Protein AF-A0A831LZD5-F1 (afdb_monomer_lite)

Structure (mmCIF, N/CA/C/O backbone):
data_AF-A0A831LZD5-F1
#
_entry.id   AF-A0A831LZD5-F1
#
loop_
_atom_site.group_PDB
_atom_site.id
_atom_site.type_symbol
_atom_site.label_atom_id
_atom_site.label_alt_id
_atom_site.label_comp_id
_atom_site.label_asym_id
_atom_site.label_entity_id
_atom_site.label_seq_id
_atom_site.pdbx_PDB_ins_code
_atom_site.Cartn_x
_atom_site.Cartn_y
_atom_site.Cartn_z
_atom_site.occupancy
_atom_site.B_iso_or_equiv
_atom_site.auth_seq_id
_atom_site.auth_comp_id
_atom_site.auth_asym_id
_atom_site.auth_atom_id
_atom_site.pdbx_PDB_model_num
ATOM 1 N N . THR A 1 1 ? -8.576 4.338 9.909 1.00 93.06 1 THR A N 1
ATOM 2 C CA . THR A 1 1 ? -8.484 3.084 9.117 1.00 93.06 1 THR A CA 1
ATOM 3 C C . THR A 1 1 ? -7.088 2.898 8.586 1.00 93.06 1 THR A C 1
ATOM 5 O O . THR A 1 1 ? -6.539 3.866 8.087 1.00 93.06 1 THR A O 1
ATOM 8 N N . VAL A 1 2 ? -6.533 1.692 8.658 1.00 95.38 2 VAL A N 1
ATOM 9 C CA . VAL A 1 2 ? -5.233 1.351 8.069 1.00 95.38 2 VAL A CA 1
ATOM 10 C C . VAL A 1 2 ? -5.445 0.463 6.845 1.00 95.38 2 VAL A C 1
ATOM 12 O O . VAL A 1 2 ? -6.158 -0.538 6.918 1.00 95.38 2 VAL A O 1
ATOM 15 N N . GLU A 1 3 ? -4.836 0.822 5.719 1.00 97.31 3 GLU A N 1
ATOM 16 C CA . GLU A 1 3 ? -4.710 -0.056 4.552 1.00 97.31 3 GLU A CA 1
ATOM 17 C C . GLU A 1 3 ? -3.292 -0.594 4.452 1.00 97.31 3 GLU A C 1
ATOM 19 O O . GLU A 1 3 ? -2.329 0.144 4.648 1.00 97.31 3 GLU A O 1
ATOM 24 N N . VAL A 1 4 ? -3.180 -1.880 4.127 1.00 97.56 4 VAL A N 1
ATOM 25 C CA . VAL A 1 4 ? -1.900 -2.548 3.919 1.00 97.56 4 VAL A CA 1
ATOM 26 C C . VAL A 1 4 ? -1.731 -2.799 2.433 1.00 97.56 4 VAL A C 1
ATOM 28 O O . VAL A 1 4 ? -2.524 -3.516 1.815 1.00 97.56 4 VAL A O 1
ATOM 31 N N . LEU A 1 5 ? -0.715 -2.167 1.859 1.00 97.81 5 LEU A N 1
ATOM 32 C CA . LEU A 1 5 ? -0.458 -2.152 0.429 1.00 97.81 5 LEU A CA 1
ATOM 33 C C . LEU A 1 5 ? 0.910 -2.752 0.123 1.00 97.81 5 LEU A C 1
ATOM 35 O O . LEU A 1 5 ? 1.889 -2.493 0.818 1.00 97.81 5 LEU A O 1
ATOM 39 N N . LEU A 1 6 ? 0.995 -3.502 -0.967 1.00 97.88 6 LEU A N 1
ATOM 40 C CA . LEU A 1 6 ? 2.257 -3.783 -1.632 1.00 97.88 6 LEU A CA 1
ATOM 41 C C . LEU A 1 6 ? 2.452 -2.787 -2.757 1.00 97.88 6 LEU A C 1
ATOM 43 O O . LEU A 1 6 ? 1.520 -2.512 -3.512 1.00 97.88 6 LEU A O 1
ATOM 47 N N . THR A 1 7 ? 3.674 -2.288 -2.900 1.00 97.81 7 THR A N 1
ATOM 48 C CA . THR A 1 7 ? 4.050 -1.476 -4.051 1.00 97.81 7 THR A CA 1
ATOM 49 C C . THR A 1 7 ? 5.345 -1.961 -4.676 1.00 97.81 7 THR A C 1
ATOM 51 O O . THR A 1 7 ? 6.261 -2.430 -3.992 1.00 97.81 7 THR A O 1
ATOM 54 N N . ASN A 1 8 ? 5.439 -1.780 -5.987 1.00 97.69 8 ASN A N 1
ATOM 55 C CA . ASN A 1 8 ? 6.707 -1.720 -6.690 1.00 97.69 8 ASN A CA 1
ATOM 56 C C . ASN A 1 8 ? 7.030 -0.245 -6.916 1.00 97.69 8 ASN A C 1
ATOM 58 O O . ASN A 1 8 ? 6.282 0.449 -7.602 1.00 97.69 8 ASN A O 1
ATOM 62 N N . GLN A 1 9 ? 8.120 0.222 -6.319 1.00 96.25 9 GLN A N 1
ATOM 63 C CA . GLN A 1 9 ? 8.539 1.611 -6.382 1.00 96.25 9 GLN A CA 1
ATOM 64 C C . GLN A 1 9 ? 9.993 1.734 -6.822 1.00 96.25 9 GLN A C 1
ATOM 66 O O . GLN A 1 9 ? 10.869 1.026 -6.322 1.00 96.25 9 GLN A O 1
ATOM 71 N N . THR A 1 10 ? 10.260 2.664 -7.728 1.00 95.81 10 THR A N 1
ATOM 72 C CA . THR A 1 10 ? 11.620 3.038 -8.123 1.00 95.81 10 THR A CA 1
ATOM 73 C C . THR A 1 10 ? 11.985 4.355 -7.454 1.00 95.81 10 THR A C 1
ATOM 75 O O . THR A 1 10 ? 11.137 5.232 -7.312 1.00 95.81 10 THR A O 1
ATOM 78 N N . PHE A 1 11 ? 13.238 4.488 -7.023 1.00 93.19 11 PHE A N 1
ATOM 79 C CA . PHE A 1 11 ? 13.775 5.737 -6.496 1.00 93.19 11 PHE A CA 1
ATOM 80 C C . PHE A 1 11 ? 14.896 6.231 -7.405 1.00 93.19 11 PHE A C 1
ATOM 82 O O . PHE A 1 11 ? 15.857 5.504 -7.659 1.00 93.19 11 PHE A O 1
ATOM 89 N N . ASP A 1 12 ? 14.754 7.459 -7.887 1.00 95.31 12 ASP A N 1
ATOM 90 C CA . ASP A 1 12 ? 15.771 8.182 -8.632 1.00 95.31 12 ASP A CA 1
ATOM 91 C C . ASP A 1 12 ? 16.549 9.091 -7.673 1.00 95.31 12 ASP A C 1
ATOM 93 O O . ASP A 1 12 ? 16.021 10.060 -7.123 1.00 95.31 12 ASP A O 1
ATOM 97 N N . THR A 1 13 ? 17.830 8.780 -7.480 1.00 95.00 13 THR A N 1
ATOM 98 C CA . THR A 1 13 ? 18.725 9.531 -6.595 1.00 95.00 13 THR A CA 1
ATOM 99 C C . THR A 1 13 ? 19.154 10.877 -7.176 1.00 95.00 13 THR A C 1
ATOM 101 O O . THR A 1 13 ? 19.518 11.762 -6.406 1.00 95.00 13 THR A O 1
ATOM 104 N N . ALA A 1 14 ? 19.118 11.056 -8.501 1.00 97.00 14 ALA A N 1
ATOM 105 C CA . ALA A 1 14 ? 19.513 12.308 -9.144 1.00 97.00 14 ALA A CA 1
ATOM 106 C C . ALA A 1 14 ? 18.438 13.385 -8.970 1.00 97.00 14 ALA A C 1
ATOM 108 O O . ALA A 1 14 ? 18.755 14.556 -8.768 1.00 97.00 14 ALA A O 1
ATOM 109 N N . THR A 1 15 ? 17.169 12.979 -9.014 1.00 95.75 15 THR A N 1
ATOM 110 C CA . THR A 1 15 ? 16.011 13.870 -8.850 1.00 95.75 15 THR A CA 1
ATOM 111 C C . THR A 1 15 ? 15.376 13.784 -7.461 1.00 95.75 15 THR A C 1
ATOM 113 O O . THR A 1 15 ? 14.421 14.507 -7.184 1.00 95.75 15 THR A O 1
ATOM 116 N N . ASN A 1 16 ? 15.887 12.910 -6.583 1.00 93.38 16 ASN A N 1
ATOM 117 C CA . ASN A 1 16 ? 15.312 12.595 -5.270 1.00 93.38 16 ASN A CA 1
ATOM 118 C C . ASN A 1 16 ? 13.809 12.265 -5.353 1.00 93.38 16 ASN A C 1
ATOM 120 O O . ASN A 1 16 ? 13.025 12.623 -4.473 1.00 93.38 16 ASN A O 1
ATOM 124 N N . THR A 1 17 ? 13.403 11.617 -6.447 1.00 92.62 17 THR A N 1
ATOM 125 C CA . THR A 1 17 ? 12.001 11.343 -6.765 1.00 92.62 17 THR A CA 1
ATOM 126 C C . THR A 1 17 ? 11.728 9.853 -6.686 1.00 92.62 17 THR A C 1
ATOM 128 O O . THR A 1 17 ? 12.550 9.007 -7.028 1.00 92.62 17 THR A O 1
ATOM 131 N N . SER A 1 18 ? 10.545 9.530 -6.190 1.00 91.31 18 SER A N 1
ATOM 132 C CA . SER A 1 18 ? 10.032 8.177 -6.091 1.00 91.31 18 SER A CA 1
ATOM 133 C C . SER A 1 18 ? 8.879 7.996 -7.063 1.00 91.31 18 SER A C 1
ATOM 135 O O . SER A 1 18 ? 8.034 8.880 -7.128 1.00 91.31 18 SER A O 1
ATOM 137 N N . THR A 1 19 ? 8.813 6.851 -7.742 1.00 95.94 19 THR A N 1
ATOM 138 C CA . THR A 1 19 ? 7.712 6.529 -8.660 1.00 95.94 19 THR A CA 1
ATOM 139 C C . THR A 1 19 ? 7.077 5.192 -8.325 1.00 95.94 19 THR A C 1
ATOM 141 O O . THR A 1 19 ? 7.781 4.183 -8.230 1.00 95.94 19 THR A O 1
ATOM 144 N N . VAL A 1 20 ? 5.754 5.166 -8.155 1.00 97.44 20 VAL A N 1
ATOM 145 C CA . VAL A 1 20 ? 4.995 3.928 -7.920 1.00 97.44 20 VAL A CA 1
ATOM 146 C C . VAL A 1 20 ? 4.626 3.279 -9.254 1.00 97.44 20 VAL A C 1
ATOM 148 O O . VAL A 1 20 ? 3.762 3.760 -9.979 1.00 97.44 20 VAL A O 1
ATOM 151 N N . ASN A 1 21 ? 5.250 2.143 -9.558 1.00 97.62 21 ASN A N 1
ATOM 152 C CA . ASN A 1 21 ? 5.035 1.394 -10.800 1.00 97.62 21 ASN A CA 1
ATOM 153 C C . ASN A 1 21 ? 3.844 0.430 -10.710 1.00 97.62 21 ASN A C 1
ATOM 155 O O . ASN A 1 21 ? 3.168 0.165 -11.701 1.00 97.62 21 ASN A O 1
ATOM 159 N N . ALA A 1 22 ? 3.611 -0.138 -9.525 1.00 97.38 22 ALA A N 1
ATOM 160 C CA . ALA A 1 22 ? 2.499 -1.044 -9.257 1.00 97.38 22 ALA A CA 1
ATOM 161 C C . ALA A 1 22 ? 2.061 -0.923 -7.798 1.00 97.38 22 ALA A C 1
ATOM 163 O O . ALA A 1 22 ? 2.881 -0.637 -6.922 1.00 97.38 22 ALA A O 1
ATOM 164 N N . MET A 1 23 ? 0.777 -1.172 -7.542 1.00 97.88 23 MET A N 1
ATOM 165 C CA . MET A 1 23 ? 0.190 -1.122 -6.207 1.00 97.88 23 MET A CA 1
ATOM 166 C C . MET A 1 23 ? -0.939 -2.146 -6.072 1.00 97.88 23 MET A C 1
ATOM 168 O O . MET A 1 23 ? -1.795 -2.247 -6.951 1.00 97.88 23 MET A O 1
ATOM 172 N N . GLU A 1 24 ? -0.956 -2.867 -4.954 1.00 97.31 24 GLU A N 1
ATOM 173 C CA . GLU A 1 24 ? -1.962 -3.874 -4.608 1.00 97.31 24 GLU A CA 1
ATOM 174 C C . GLU A 1 24 ? -2.364 -3.742 -3.134 1.00 97.31 24 GLU A C 1
ATOM 176 O O . GLU A 1 24 ? -1.501 -3.660 -2.261 1.00 97.31 24 GLU A O 1
ATOM 181 N N . ARG A 1 25 ? -3.670 -3.753 -2.835 1.00 97.44 25 ARG A N 1
ATOM 182 C CA . ARG A 1 25 ? -4.168 -3.828 -1.453 1.00 97.44 25 ARG A CA 1
ATOM 183 C C . ARG A 1 25 ? -4.211 -5.278 -1.003 1.00 97.44 25 ARG A C 1
ATOM 185 O O . ARG A 1 25 ? -4.987 -6.052 -1.548 1.00 97.44 25 ARG A O 1
ATOM 192 N N . ILE A 1 26 ? -3.439 -5.609 0.028 1.00 97.06 26 ILE A N 1
ATOM 193 C CA . ILE A 1 26 ? -3.410 -6.959 0.612 1.00 97.06 26 ILE A CA 1
ATOM 194 C C . ILE A 1 26 ? -4.177 -7.055 1.931 1.00 97.06 26 ILE A C 1
ATOM 196 O O . ILE A 1 26 ? -4.439 -8.148 2.424 1.00 97.06 26 ILE A O 1
ATOM 200 N N . GLY A 1 27 ? -4.560 -5.918 2.512 1.00 95.62 27 GLY A N 1
ATOM 201 C CA . GLY A 1 27 ? -5.342 -5.909 3.735 1.00 95.62 27 GLY A CA 1
ATOM 202 C C . GLY A 1 27 ? -5.875 -4.540 4.110 1.00 95.62 27 GLY A C 1
ATOM 203 O O . GLY A 1 27 ? -5.481 -3.506 3.564 1.00 95.62 27 GLY A O 1
ATOM 204 N N . ARG A 1 28 ? -6.807 -4.548 5.059 1.00 95.44 28 ARG A N 1
ATOM 205 C CA . ARG A 1 28 ? -7.396 -3.351 5.646 1.00 95.44 28 ARG A CA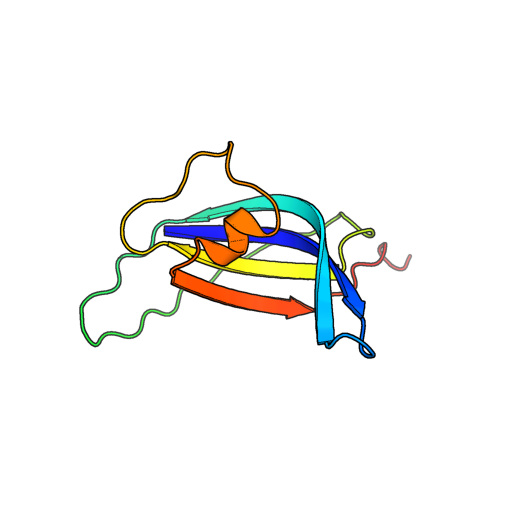 1
ATOM 206 C C . ARG A 1 28 ? -7.945 -3.686 7.022 1.00 95.44 28 ARG A C 1
ATOM 208 O O . ARG A 1 28 ? -8.610 -4.705 7.179 1.00 95.44 28 ARG A O 1
ATOM 215 N N . PHE A 1 29 ? -7.703 -2.813 7.987 1.00 93.62 29 PHE A N 1
ATOM 216 C CA . PHE A 1 29 ? -8.278 -2.923 9.321 1.00 93.62 29 PHE A CA 1
ATOM 217 C C . PHE A 1 29 ? -8.599 -1.539 9.884 1.00 93.62 29 PHE A C 1
ATOM 219 O O . PHE A 1 29 ? -8.037 -0.519 9.476 1.00 93.62 29 PHE A O 1
ATOM 226 N N . SER A 1 30 ? -9.560 -1.489 10.796 1.00 90.50 30 SER A N 1
ATOM 227 C CA . SER A 1 30 ? -9.909 -0.264 11.510 1.00 90.50 30 SER A CA 1
ATOM 228 C C . SER A 1 30 ? -9.129 -0.205 12.812 1.00 90.50 30 SER A C 1
ATOM 230 O O . SER A 1 30 ? -8.897 -1.227 13.444 1.00 90.50 30 SER A O 1
ATOM 232 N N . LEU A 1 31 ? -8.732 1.002 13.195 1.00 86.06 31 LEU A N 1
ATOM 233 C CA . LEU A 1 31 ? -8.032 1.263 14.441 1.00 86.06 31 LEU A CA 1
ATOM 234 C C . LEU A 1 31 ? -8.694 2.479 15.077 1.00 86.06 31 LEU A C 1
ATOM 236 O O . LEU A 1 31 ? -8.814 3.517 14.420 1.00 86.06 31 LEU A O 1
ATOM 240 N N . GLU A 1 32 ? -9.125 2.339 16.323 1.00 84.69 32 GLU A N 1
ATOM 241 C CA . GLU A 1 32 ? -9.589 3.455 17.139 1.00 84.69 32 GLU A CA 1
ATOM 242 C C . GLU A 1 32 ? -8.438 3.881 18.048 1.00 84.69 32 GLU A C 1
ATOM 244 O O . GLU A 1 32 ? -8.051 3.158 18.963 1.00 84.69 32 GLU A O 1
ATOM 249 N N . ILE A 1 33 ? -7.855 5.049 17.769 1.00 82.31 33 ILE A N 1
ATOM 250 C CA . ILE A 1 33 ? -6.796 5.629 18.597 1.00 82.31 33 ILE A CA 1
ATOM 251 C C . ILE A 1 33 ? -7.407 6.789 19.372 1.00 82.31 33 ILE A C 1
ATOM 253 O O . ILE A 1 33 ? -7.766 7.815 18.793 1.00 82.31 33 ILE A O 1
ATOM 257 N N . SER A 1 34 ? -7.515 6.639 20.689 1.00 85.69 34 SER A N 1
ATOM 258 C CA . SER A 1 34 ? -7.933 7.741 21.556 1.00 85.69 34 SER A CA 1
ATOM 259 C C . SER A 1 34 ? -6.859 8.831 21.604 1.00 85.69 34 SER A C 1
ATOM 261 O O . SER A 1 34 ? -5.664 8.565 21.440 1.00 85.69 34 SER A O 1
ATOM 263 N N . HIS A 1 35 ? -7.265 10.076 21.853 1.00 84.88 35 HIS A N 1
ATOM 264 C CA . HIS A 1 35 ? -6.325 11.192 21.955 1.00 84.88 35 HIS A CA 1
ATOM 265 C C . HIS A 1 35 ? -5.228 10.916 23.001 1.00 84.88 35 HIS A C 1
ATOM 267 O O . HIS A 1 35 ? -5.523 10.455 24.102 1.00 84.88 35 HIS A O 1
ATOM 273 N N . ASN A 1 36 ? -3.970 11.211 22.651 1.00 88.38 36 ASN A N 1
ATOM 274 C CA . ASN A 1 36 ? -2.775 10.967 23.472 1.00 88.38 36 ASN A CA 1
ATOM 275 C C . ASN A 1 36 ? -2.583 9.515 23.940 1.00 88.38 36 ASN A C 1
ATOM 277 O O . ASN A 1 36 ? -1.958 9.276 24.972 1.00 88.38 36 ASN A O 1
ATOM 281 N N . THR A 1 37 ? -3.085 8.545 23.177 1.00 89.31 37 THR A N 1
ATOM 282 C CA . THR A 1 37 ? -2.817 7.126 23.430 1.00 89.31 37 THR A CA 1
ATOM 283 C C . THR A 1 37 ? -1.949 6.524 22.336 1.00 89.31 37 THR A C 1
ATOM 285 O O . THR A 1 37 ? -1.985 6.951 21.180 1.00 89.31 37 THR A O 1
ATOM 288 N N . THR A 1 38 ? -1.169 5.520 22.721 1.00 89.12 38 THR A N 1
ATOM 289 C CA . THR A 1 38 ? -0.450 4.646 21.797 1.00 89.12 38 THR A CA 1
ATOM 290 C C . THR A 1 38 ? -1.220 3.339 21.701 1.00 89.12 38 THR A C 1
ATOM 292 O O . THR A 1 38 ? -1.606 2.780 22.726 1.00 89.12 38 THR A O 1
ATOM 295 N N . VAL A 1 39 ? -1.427 2.856 20.478 1.00 87.56 39 VAL A N 1
ATOM 296 C CA . VAL A 1 39 ? -2.017 1.541 20.216 1.00 87.56 39 VAL A CA 1
ATOM 297 C C . VAL A 1 39 ? -0.994 0.703 19.463 1.00 87.56 39 VAL A C 1
ATOM 299 O O . VAL A 1 39 ? -0.419 1.164 18.477 1.00 87.56 39 VAL A O 1
ATOM 302 N N . GLU A 1 40 ? -0.772 -0.518 19.938 1.00 90.69 40 GLU A N 1
ATOM 303 C CA . GLU A 1 40 ? 0.033 -1.531 19.262 1.00 90.69 40 GLU A CA 1
ATOM 304 C C . GLU A 1 40 ? -0.908 -2.596 18.701 1.00 90.69 40 GLU A C 1
ATOM 306 O O . GLU A 1 40 ? -1.639 -3.231 19.457 1.00 90.69 40 GLU A O 1
ATOM 311 N N . GLU A 1 41 ? -0.892 -2.783 17.382 1.00 89.56 41 GLU A N 1
ATOM 312 C CA . GLU A 1 41 ? -1.748 -3.754 16.698 1.00 89.56 41 GLU A CA 1
ATOM 313 C C . GLU A 1 41 ? -0.874 -4.817 16.017 1.00 89.56 41 GLU A C 1
ATOM 315 O O . GLU A 1 41 ? -0.153 -4.500 15.061 1.00 89.56 41 GLU A O 1
ATOM 320 N N . PRO A 1 42 ? -0.902 -6.080 16.480 1.00 91.81 42 PRO A N 1
ATOM 321 C CA . PRO A 1 42 ? -0.227 -7.170 15.794 1.00 91.81 42 PRO A CA 1
ATOM 322 C C . PRO A 1 42 ? -0.865 -7.409 14.424 1.00 91.81 42 PRO A C 1
ATOM 324 O O . PRO A 1 42 ? -2.047 -7.725 14.324 1.00 91.81 42 PRO A O 1
ATOM 327 N N . TYR A 1 43 ? -0.072 -7.328 13.357 1.00 91.75 43 TYR A N 1
ATOM 328 C CA . TYR A 1 43 ? -0.554 -7.576 12.001 1.00 91.75 43 TYR A CA 1
ATOM 329 C C . TYR A 1 43 ? 0.278 -8.654 11.307 1.00 91.75 43 TYR A C 1
ATOM 331 O O . TYR A 1 43 ? 1.488 -8.511 11.130 1.00 91.75 43 TYR A O 1
ATOM 339 N N . SER A 1 44 ? -0.384 -9.739 10.905 1.00 94.06 44 SER A N 1
ATOM 340 C CA . SER A 1 44 ? 0.232 -10.838 10.156 1.00 94.06 44 SER A CA 1
ATOM 341 C C . SER A 1 44 ? -0.102 -10.725 8.674 1.00 94.06 44 SER A C 1
ATOM 343 O O . SER A 1 44 ? -1.244 -10.457 8.308 1.00 94.06 44 SER A O 1
ATOM 345 N N . PHE A 1 45 ? 0.884 -10.975 7.817 1.00 91.50 45 PHE A N 1
ATOM 346 C CA . PHE A 1 45 ? 0.716 -10.977 6.367 1.00 91.50 45 PHE A CA 1
ATOM 347 C C . PHE A 1 45 ? 1.535 -12.094 5.723 1.00 91.50 45 PHE A C 1
ATOM 349 O O . PHE A 1 45 ? 2.497 -12.604 6.293 1.00 91.50 45 PHE A O 1
ATOM 356 N N . SER A 1 46 ? 1.152 -12.470 4.508 1.00 91.44 46 SER A N 1
ATOM 357 C CA . SER A 1 46 ? 1.904 -13.376 3.640 1.00 91.44 46 SER A CA 1
ATOM 358 C C . SER A 1 46 ? 1.960 -12.757 2.250 1.00 91.44 46 SER A C 1
ATOM 360 O O . SER A 1 46 ? 0.968 -12.200 1.788 1.00 91.44 46 SER A O 1
ATOM 362 N N . ILE A 1 47 ? 3.130 -12.794 1.613 1.00 91.50 47 ILE A N 1
ATOM 363 C CA . ILE A 1 47 ? 3.355 -12.153 0.315 1.00 91.50 47 ILE A CA 1
ATOM 364 C C . ILE A 1 47 ? 3.944 -13.178 -0.642 1.00 91.50 47 ILE A C 1
ATOM 366 O O . ILE A 1 47 ? 5.024 -13.711 -0.398 1.00 91.50 47 ILE A O 1
ATOM 370 N N . GLU A 1 48 ? 3.255 -13.394 -1.758 1.00 91.38 48 GLU A N 1
ATOM 371 C CA . GLU A 1 48 ? 3.714 -14.273 -2.840 1.00 91.38 48 GLU A CA 1
ATOM 372 C C . GLU A 1 48 ? 4.271 -13.484 -4.039 1.00 91.38 48 GLU A C 1
ATOM 374 O O . GLU A 1 48 ? 5.016 -14.020 -4.858 1.00 91.38 48 GLU A O 1
ATOM 379 N N . ARG A 1 49 ? 3.954 -12.184 -4.128 1.00 94.12 49 ARG A N 1
ATOM 380 C CA . ARG A 1 49 ? 4.373 -11.281 -5.209 1.00 94.12 49 ARG A CA 1
ATOM 381 C C . ARG A 1 49 ? 5.869 -10.970 -5.133 1.00 94.12 49 ARG A C 1
ATOM 383 O O . ARG A 1 49 ? 6.308 -10.121 -4.358 1.00 94.12 49 ARG A O 1
ATOM 390 N N . THR A 1 50 ? 6.661 -11.641 -5.967 1.00 95.50 50 THR A N 1
ATOM 391 C CA . THR A 1 50 ? 8.120 -11.440 -6.063 1.00 95.50 50 THR A CA 1
ATOM 392 C C . THR A 1 50 ? 8.530 -10.187 -6.839 1.00 95.50 50 THR A C 1
ATOM 394 O O . THR A 1 50 ? 9.709 -9.848 -6.881 1.00 95.50 50 THR A O 1
ATOM 397 N N . ASP A 1 51 ? 7.576 -9.521 -7.483 1.00 96.00 51 ASP A N 1
ATOM 398 C CA . ASP A 1 51 ? 7.745 -8.304 -8.277 1.00 96.00 51 ASP A CA 1
ATOM 399 C C . ASP A 1 51 ? 7.473 -7.015 -7.482 1.00 96.00 51 ASP A C 1
ATOM 401 O O . ASP A 1 51 ? 7.563 -5.923 -8.038 1.00 96.00 51 ASP A O 1
ATOM 405 N N . MET A 1 52 ? 7.165 -7.126 -6.188 1.00 97.00 52 MET A N 1
ATOM 406 C CA . MET A 1 52 ? 6.967 -5.997 -5.277 1.00 97.00 52 MET A CA 1
ATOM 407 C C . MET A 1 52 ? 8.209 -5.775 -4.415 1.00 97.00 52 MET A C 1
ATOM 409 O O . MET A 1 52 ? 8.935 -6.718 -4.093 1.00 97.00 52 MET A O 1
ATOM 413 N N . ASN A 1 53 ? 8.455 -4.526 -4.020 1.00 96.62 53 ASN A N 1
ATOM 414 C CA . ASN A 1 53 ? 9.649 -4.166 -3.249 1.00 96.62 53 ASN A CA 1
ATOM 415 C C . ASN A 1 53 ? 9.366 -3.351 -1.982 1.00 96.62 53 ASN A C 1
ATOM 417 O O . ASN A 1 53 ? 10.296 -3.034 -1.237 1.00 96.62 53 ASN A O 1
ATOM 421 N N . ARG A 1 54 ? 8.098 -3.047 -1.693 1.00 96.50 54 ARG A N 1
ATOM 422 C CA . ARG A 1 54 ? 7.721 -2.295 -0.499 1.00 96.50 54 ARG A CA 1
ATOM 423 C C . ARG A 1 54 ? 6.370 -2.751 0.039 1.00 96.50 54 ARG A C 1
ATOM 425 O O . ARG A 1 54 ? 5.439 -2.976 -0.729 1.00 96.50 54 ARG A O 1
ATOM 432 N N . LEU A 1 55 ? 6.285 -2.861 1.358 1.00 97.31 55 LEU A N 1
ATOM 433 C CA . LEU A 1 55 ? 5.050 -3.047 2.115 1.00 97.31 55 LEU A CA 1
ATOM 434 C C . LEU A 1 55 ? 4.734 -1.726 2.820 1.00 97.31 55 LEU A C 1
ATOM 436 O O . LEU A 1 55 ? 5.602 -1.197 3.511 1.00 97.31 55 LEU A O 1
ATOM 440 N N . GLN A 1 56 ? 3.530 -1.195 2.639 1.00 97.31 56 GLN A N 1
ATOM 441 C CA . GLN A 1 56 ? 3.100 0.097 3.171 1.00 97.31 56 GLN A CA 1
ATOM 442 C C . GLN A 1 56 ? 1.850 -0.054 4.033 1.00 97.31 56 GLN A C 1
ATOM 444 O O . GLN A 1 56 ? 0.938 -0.806 3.696 1.00 97.31 56 GLN A O 1
ATOM 449 N N . PHE A 1 57 ? 1.807 0.700 5.121 1.00 97.06 57 PHE A N 1
ATOM 450 C CA . 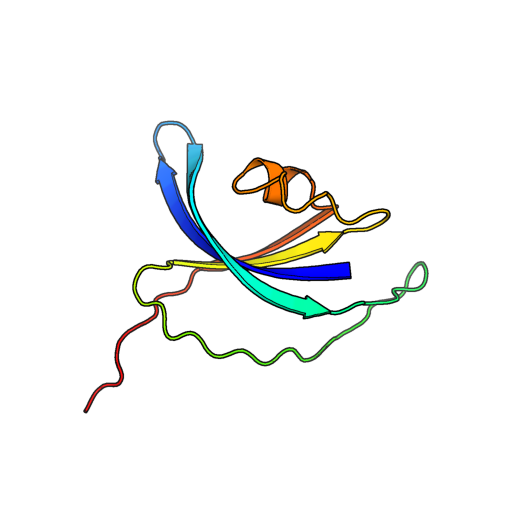PHE A 1 57 ? 0.687 0.832 6.035 1.00 97.06 57 PHE A CA 1
ATOM 451 C C . PHE A 1 57 ? 0.226 2.283 5.983 1.00 97.06 57 PHE A C 1
ATOM 453 O O . PHE A 1 57 ? 0.866 3.174 6.543 1.00 97.06 57 PHE A O 1
ATOM 460 N N . LEU A 1 58 ? -0.889 2.513 5.297 1.00 97.00 58 LEU A N 1
ATOM 461 C CA . LEU A 1 58 ? -1.465 3.839 5.128 1.00 97.00 58 LEU A CA 1
ATOM 462 C C . LEU A 1 58 ? -2.567 4.052 6.157 1.00 97.00 58 LEU A C 1
ATOM 464 O O . LEU A 1 58 ? -3.625 3.424 6.083 1.00 97.00 58 LEU A O 1
ATOM 468 N N . LEU A 1 59 ? -2.333 4.951 7.109 1.00 95.25 59 LEU A N 1
ATOM 469 C CA . LEU A 1 59 ? -3.340 5.376 8.072 1.00 95.25 59 LEU A CA 1
ATOM 470 C C . LEU A 1 59 ? -4.161 6.531 7.492 1.00 95.25 59 LEU A C 1
ATOM 472 O O . LEU A 1 59 ? -3.628 7.590 7.172 1.00 95.25 59 LEU A O 1
ATOM 476 N N . PHE A 1 60 ? -5.477 6.352 7.444 1.00 94.44 60 PHE A N 1
ATOM 477 C CA . PHE A 1 60 ? -6.469 7.373 7.118 1.00 94.44 60 PHE A CA 1
ATOM 478 C C . PHE A 1 60 ? -7.216 7.803 8.390 1.00 94.44 60 PHE A C 1
ATOM 480 O O . PHE A 1 60 ? -7.759 6.953 9.107 1.00 94.44 60 PHE A O 1
ATOM 487 N N . ASN A 1 61 ? -7.212 9.114 8.648 1.00 84.31 61 ASN A N 1
ATOM 488 C CA . ASN A 1 61 ? -7.757 9.790 9.834 1.00 84.31 61 ASN A CA 1
ATOM 489 C C . ASN A 1 61 ? -9.292 9.953 9.752 1.00 84.31 61 ASN A C 1
ATOM 491 O O . ASN A 1 61 ? -10.010 9.388 10.569 1.00 84.31 61 ASN A O 1
ATOM 495 N N . GLU A 1 62 ? -9.791 10.669 8.740 1.00 77.38 62 GLU A N 1
ATOM 496 C CA . GLU A 1 62 ? -11.205 11.080 8.673 1.00 77.38 62 GLU A CA 1
ATOM 497 C C . GLU A 1 62 ? -12.015 10.248 7.685 1.00 77.38 62 GLU A C 1
ATOM 499 O O . GLU A 1 62 ? -13.056 9.689 8.013 1.00 77.38 62 GLU A O 1
ATOM 504 N N . THR A 1 63 ? -11.542 10.167 6.445 1.00 88.62 63 THR A N 1
ATOM 505 C CA . THR A 1 63 ? -12.230 9.463 5.366 1.00 88.62 63 THR A CA 1
ATOM 506 C C . THR A 1 63 ? -11.209 8.684 4.564 1.00 88.62 63 THR A C 1
ATOM 508 O O . THR A 1 63 ? -10.127 9.177 4.252 1.00 88.62 63 THR A O 1
ATOM 511 N N . VAL A 1 64 ? -11.555 7.446 4.233 1.00 93.50 64 VAL A N 1
ATOM 512 C CA . VAL A 1 64 ? -10.775 6.652 3.290 1.00 93.50 64 VAL A CA 1
ATOM 513 C C . VAL A 1 64 ? -11.180 7.098 1.883 1.00 93.50 64 VAL A C 1
ATOM 515 O O . VAL A 1 64 ? -12.371 7.011 1.575 1.00 93.50 64 VAL A O 1
ATOM 518 N N . PRO A 1 65 ? -10.254 7.577 1.031 1.00 95.12 65 PRO A N 1
ATOM 519 C 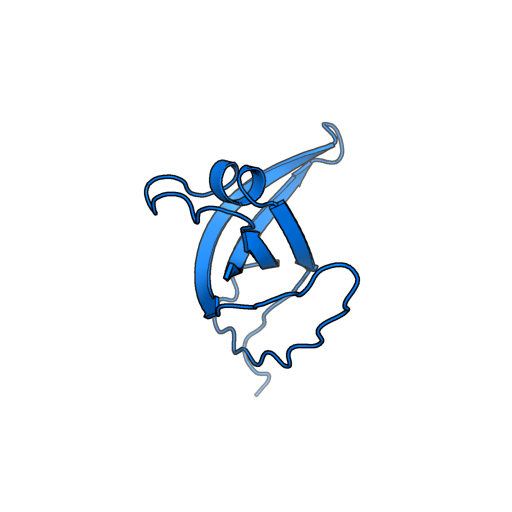CA . PRO A 1 65 ? -10.618 8.042 -0.303 1.00 95.12 65 PRO A CA 1
ATOM 520 C C . PRO A 1 65 ? -11.252 6.921 -1.140 1.00 95.12 65 PRO A C 1
ATOM 522 O O . PRO A 1 65 ? -11.053 5.734 -0.861 1.00 95.12 65 PRO A O 1
ATOM 525 N N . SER A 1 66 ? -11.974 7.298 -2.194 1.00 96.19 66 SER A N 1
ATOM 526 C CA . SER A 1 66 ? -12.483 6.356 -3.200 1.00 96.19 66 SER A CA 1
ATOM 527 C C . SER A 1 66 ? -11.358 5.480 -3.766 1.00 96.19 66 SER A C 1
ATOM 529 O O . SER A 1 66 ? -10.224 5.942 -3.892 1.00 96.19 66 SER A O 1
ATOM 531 N N . ASP A 1 67 ? -11.677 4.247 -4.167 1.00 95.31 67 ASP A N 1
ATOM 532 C CA . ASP A 1 67 ? -10.734 3.351 -4.853 1.00 95.31 67 ASP A CA 1
ATOM 533 C C . ASP A 1 67 ? -10.337 3.866 -6.256 1.00 95.31 67 ASP A C 1
ATOM 535 O O . ASP A 1 67 ? -9.395 3.359 -6.855 1.00 95.31 67 ASP A O 1
ATOM 539 N N . ALA A 1 68 ? -11.002 4.912 -6.766 1.00 97.12 68 ALA A N 1
ATOM 540 C CA . ALA A 1 68 ? -10.551 5.648 -7.950 1.00 97.12 68 ALA A CA 1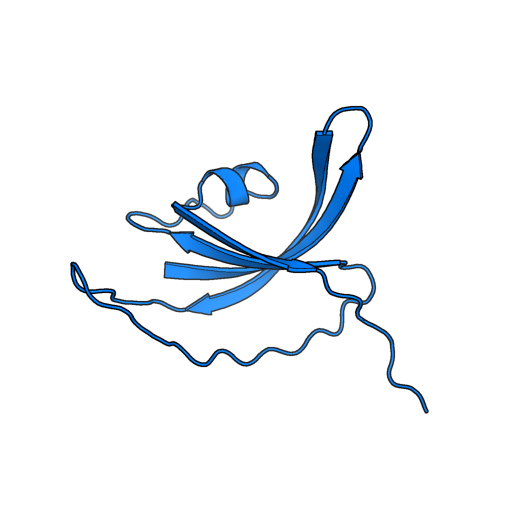
ATOM 541 C C . ALA A 1 68 ? -9.264 6.466 -7.702 1.00 97.12 68 ALA A C 1
ATOM 543 O O . ALA A 1 68 ? -8.571 6.808 -8.655 1.00 97.12 68 ALA A O 1
ATOM 544 N N . VAL A 1 69 ? -8.947 6.787 -6.441 1.00 97.06 69 VAL A N 1
ATOM 545 C CA . VAL A 1 69 ? -7.679 7.415 -6.045 1.00 97.06 69 VAL A CA 1
ATOM 546 C C . VAL A 1 69 ? -6.683 6.299 -5.748 1.00 97.06 69 VAL A C 1
ATOM 548 O O . VAL A 1 69 ? -6.833 5.588 -4.752 1.00 97.06 69 VAL A O 1
ATOM 551 N N . TRP A 1 70 ? -5.677 6.137 -6.607 1.00 97.31 70 TRP A N 1
ATOM 552 C CA . TRP A 1 70 ? -4.723 5.026 -6.550 1.00 97.31 70 TRP A CA 1
ATOM 553 C C . TRP A 1 70 ? -3.278 5.488 -6.767 1.00 97.31 70 TRP A C 1
ATOM 555 O O . TRP A 1 70 ? -3.031 6.651 -7.073 1.00 97.31 70 TRP A O 1
ATOM 565 N N . GLY A 1 71 ? -2.312 4.585 -6.588 1.00 96.62 71 GLY A N 1
ATOM 566 C CA . GLY A 1 71 ? -0.896 4.893 -6.802 1.00 96.62 71 GLY A CA 1
ATOM 567 C C . GLY A 1 71 ? -0.377 5.973 -5.848 1.00 96.62 71 GLY A C 1
ATOM 568 O O . GLY A 1 71 ? -0.656 5.948 -4.651 1.00 96.62 71 GLY A O 1
ATOM 569 N N . GLU A 1 72 ? 0.390 6.925 -6.370 1.00 96.12 72 GLU A N 1
ATOM 570 C CA . GLU A 1 72 ? 0.980 8.011 -5.574 1.00 96.12 72 GLU A CA 1
ATOM 571 C C . GLU A 1 72 ? -0.073 8.879 -4.888 1.00 96.12 72 GLU A C 1
ATOM 573 O O . GLU A 1 72 ? 0.079 9.190 -3.708 1.00 96.12 72 GLU A O 1
ATOM 578 N N . ASP A 1 73 ? -1.186 9.168 -5.567 1.00 96.75 73 ASP A N 1
ATOM 579 C CA . ASP A 1 73 ? -2.279 9.960 -4.998 1.00 96.75 73 ASP A CA 1
ATOM 580 C C . ASP A 1 73 ? -2.901 9.268 -3.778 1.00 96.75 73 ASP A C 1
ATOM 582 O O . ASP A 1 73 ? -3.321 9.921 -2.821 1.00 96.75 73 ASP A O 1
ATOM 586 N N . ARG A 1 74 ? -2.917 7.928 -3.762 1.00 97.19 74 ARG A N 1
ATOM 587 C CA . ARG A 1 74 ? -3.403 7.153 -2.613 1.00 97.19 74 ARG A CA 1
ATOM 588 C C . ARG A 1 74 ? -2.490 7.284 -1.402 1.00 97.19 74 ARG A C 1
ATOM 590 O O . ARG A 1 74 ? -2.990 7.410 -0.286 1.00 97.19 74 ARG A O 1
ATOM 597 N N . ILE A 1 75 ? -1.176 7.254 -1.628 1.00 96.12 75 ILE A N 1
ATOM 598 C CA . ILE A 1 75 ? -0.165 7.442 -0.579 1.00 96.12 75 ILE A CA 1
ATOM 599 C C 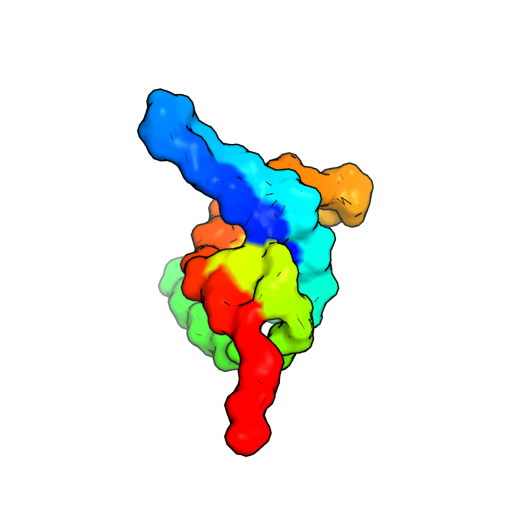. ILE A 1 75 ? -0.230 8.882 -0.065 1.00 96.12 75 ILE A C 1
ATOM 601 O O . ILE A 1 75 ? -0.280 9.095 1.144 1.00 96.12 75 ILE A O 1
ATOM 605 N N . ALA A 1 76 ? -0.313 9.862 -0.967 1.00 95.44 76 ALA A N 1
ATOM 606 C CA . ALA A 1 76 ? -0.400 11.280 -0.630 1.00 95.44 76 ALA A CA 1
ATOM 607 C C . ALA A 1 76 ? -1.672 11.633 0.158 1.00 95.44 76 ALA A C 1
ATOM 609 O O . ALA A 1 76 ? -1.646 12.518 1.008 1.00 95.44 76 ALA A O 1
ATOM 610 N N . ALA A 1 77 ? -2.775 10.923 -0.087 1.00 96.00 77 ALA A N 1
ATOM 611 C CA . ALA A 1 77 ? -4.016 11.087 0.665 1.00 96.00 77 ALA A CA 1
ATOM 612 C C . ALA A 1 77 ? -3.981 10.452 2.070 1.00 96.00 77 ALA A C 1
ATOM 614 O O . ALA A 1 77 ? -4.922 10.638 2.847 1.00 96.00 77 ALA A O 1
ATOM 615 N N . SER A 1 78 ? -2.948 9.671 2.407 1.00 95.56 78 SER A N 1
ATOM 616 C CA . SER A 1 78 ? -2.812 9.092 3.744 1.00 95.56 78 SER A CA 1
ATOM 617 C C . SER A 1 78 ? -2.426 10.160 4.768 1.00 95.56 78 SER A C 1
ATOM 619 O O . SER A 1 78 ? -1.664 11.082 4.493 1.00 95.56 78 SER A O 1
ATOM 621 N N . TYR A 1 79 ? -2.952 10.034 5.985 1.00 94.25 79 TYR A N 1
ATOM 622 C CA . TYR A 1 79 ? -2.549 10.898 7.091 1.00 94.25 79 TYR A CA 1
ATOM 623 C C . TYR A 1 79 ? -1.137 10.548 7.573 1.00 94.25 79 TYR A C 1
ATOM 625 O O . TYR A 1 79 ? -0.354 11.430 7.927 1.00 94.25 79 TYR A O 1
ATOM 633 N N . ARG A 1 80 ? -0.815 9.250 7.599 1.00 93.12 80 ARG A N 1
ATOM 634 C CA . ARG A 1 80 ? 0.529 8.738 7.868 1.00 93.12 80 ARG A CA 1
ATOM 635 C C . ARG A 1 80 ? 0.809 7.521 7.005 1.00 93.12 80 ARG A C 1
ATOM 637 O O . ARG A 1 80 ? -0.054 6.658 6.858 1.00 93.12 80 ARG A O 1
ATOM 644 N N . ASP A 1 81 ? 2.048 7.447 6.545 1.00 94.50 81 ASP A N 1
ATOM 645 C CA . ASP A 1 81 ? 2.622 6.295 5.865 1.00 94.50 81 ASP A CA 1
ATOM 646 C C . ASP A 1 81 ? 3.740 5.706 6.733 1.00 94.50 81 ASP A C 1
ATOM 648 O O . ASP A 1 81 ? 4.673 6.406 7.138 1.00 94.50 81 ASP A O 1
ATOM 652 N N . LEU A 1 82 ? 3.634 4.411 7.016 1.00 94.69 82 LEU A N 1
ATOM 653 C CA . LEU A 1 82 ? 4.729 3.589 7.510 1.00 94.69 82 LEU A CA 1
ATOM 654 C C . LEU A 1 82 ? 5.036 2.537 6.453 1.00 94.69 82 LEU A C 1
ATOM 656 O O . LEU A 1 82 ? 4.148 1.803 6.031 1.00 94.69 82 LEU A O 1
ATOM 660 N N . HIS A 1 83 ? 6.305 2.377 6.101 1.00 94.56 83 HIS A N 1
ATOM 661 C CA . HIS A 1 83 ? 6.690 1.434 5.064 1.00 94.56 83 HIS A CA 1
ATOM 662 C C . HIS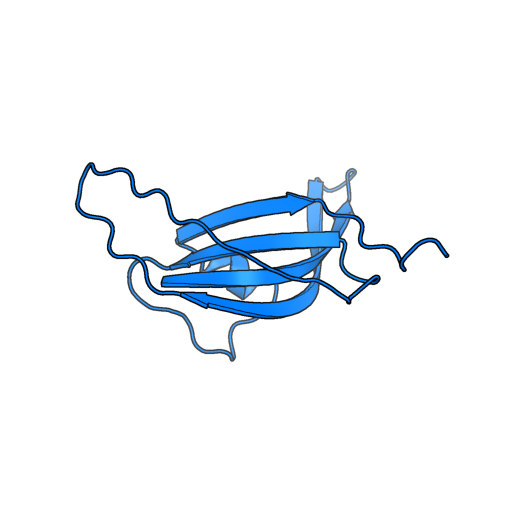 A 1 83 ? 7.946 0.642 5.410 1.00 94.56 83 HIS A C 1
ATOM 664 O O . HIS A 1 83 ? 8.826 1.089 6.144 1.00 94.56 83 HIS A O 1
ATOM 670 N N . LEU A 1 84 ? 8.048 -0.532 4.794 1.00 95.00 84 LEU A N 1
ATOM 671 C CA . LEU A 1 84 ? 9.189 -1.429 4.869 1.00 95.00 84 LEU A CA 1
ATOM 672 C C . LEU A 1 84 ? 9.640 -1.768 3.452 1.00 95.00 84 LEU A C 1
ATOM 674 O O . LEU A 1 84 ? 8.834 -2.190 2.621 1.00 95.00 84 LEU A O 1
ATOM 678 N N . TRP A 1 85 ? 10.934 -1.618 3.183 1.00 95.06 85 TRP A N 1
ATOM 679 C CA . TRP A 1 85 ? 11.535 -2.177 1.976 1.00 95.06 85 TRP A CA 1
ATOM 680 C C . TRP A 1 85 ? 11.685 -3.681 2.153 1.00 95.06 85 TRP A C 1
ATOM 682 O O . TRP A 1 85 ? 12.260 -4.148 3.136 1.00 95.06 85 TRP A O 1
ATOM 692 N N . VAL A 1 86 ? 11.162 -4.439 1.198 1.00 94.69 86 VAL A N 1
ATOM 693 C CA . VAL A 1 86 ? 11.146 -5.899 1.256 1.00 94.69 86 VAL A CA 1
ATOM 694 C C . VAL A 1 86 ? 11.702 -6.480 -0.034 1.00 94.69 86 VAL A C 1
ATOM 696 O O . VAL A 1 86 ? 11.579 -5.900 -1.109 1.00 94.69 86 VAL A O 1
ATOM 699 N N . ARG A 1 87 ? 12.311 -7.662 0.063 1.00 94.69 87 ARG A N 1
ATOM 700 C CA . ARG A 1 87 ? 12.636 -8.486 -1.102 1.00 94.69 87 ARG A CA 1
ATOM 701 C C . ARG A 1 87 ? 12.002 -9.850 -0.920 1.00 94.69 87 ARG A C 1
ATOM 703 O O . ARG A 1 87 ? 12.502 -10.666 -0.150 1.00 94.69 87 ARG A O 1
ATOM 710 N N . VAL A 1 88 ? 10.934 -10.094 -1.664 1.00 92.00 88 VAL A N 1
ATOM 711 C CA . VAL A 1 88 ? 10.245 -11.383 -1.687 1.00 92.00 88 VAL A CA 1
ATOM 712 C C . VAL A 1 88 ? 10.971 -12.298 -2.669 1.00 92.00 88 VAL A C 1
ATOM 714 O O . VAL A 1 88 ? 11.364 -11.880 -3.759 1.00 92.00 88 VAL A O 1
ATOM 717 N N . ARG A 1 89 ? 11.226 -13.542 -2.266 1.00 92.62 89 ARG A N 1
ATOM 718 C CA . ARG A 1 89 ? 11.897 -14.551 -3.094 1.00 92.62 89 ARG A CA 1
ATOM 719 C C . ARG A 1 89 ? 11.095 -15.848 -3.042 1.00 92.62 89 ARG A C 1
ATOM 721 O O . ARG A 1 89 ? 10.487 -16.113 -2.005 1.00 92.62 89 ARG A O 1
ATOM 728 N N . PRO A 1 90 ? 11.128 -16.670 -4.105 1.00 89.38 90 PRO A N 1
ATOM 729 C CA . PRO A 1 90 ? 10.591 -18.020 -4.035 1.00 89.38 90 PRO A CA 1
ATOM 730 C C . PRO A 1 90 ? 11.232 -18.809 -2.882 1.00 89.38 90 PRO A C 1
ATOM 732 O O . PRO A 1 90 ? 12.402 -18.559 -2.562 1.00 89.38 90 PRO A O 1
ATOM 735 N N . PRO A 1 91 ? 10.512 -19.775 -2.287 1.00 84.81 91 PRO A N 1
ATOM 736 C CA . PRO A 1 91 ? 11.081 -20.666 -1.287 1.00 84.81 91 PRO A CA 1
ATOM 737 C C . PRO A 1 91 ? 12.336 -21.357 -1.824 1.00 84.81 91 PRO A C 1
ATOM 739 O O . PRO A 1 91 ? 12.353 -21.846 -2.958 1.00 84.81 91 PRO A O 1
ATOM 742 N N . VAL A 1 92 ? 13.387 -21.403 -1.007 1.00 85.12 92 VAL A N 1
ATOM 743 C CA . VAL A 1 92 ? 14.557 -22.233 -1.302 1.00 85.12 92 VAL A CA 1
ATOM 744 C C . VAL A 1 92 ? 14.134 -23.684 -1.082 1.00 85.12 92 VAL A C 1
ATOM 746 O O . VAL A 1 92 ? 13.625 -24.009 -0.010 1.00 85.12 92 VAL A O 1
ATOM 749 N N . ARG A 1 93 ? 14.267 -24.514 -2.120 1.00 69.69 93 ARG A N 1
ATOM 750 C CA . ARG A 1 93 ? 14.026 -25.961 -2.039 1.00 69.69 93 ARG A CA 1
ATOM 751 C C . ARG A 1 93 ? 15.173 -26.672 -1.340 1.00 69.69 93 ARG A C 1
ATOM 753 O O . ARG A 1 93 ? 16.327 -26.237 -1.550 1.00 69.69 93 ARG A O 1
#

Organism: NCBI:txid2201

Secondary structure (DSSP, 8-state):
-EEEEEEEEEEETTTTEEEEEEEEEEEEE-----TT-------------TT--EEEEEE-SS-PPPTTS-THHHHHT-SEEEEEE----PPP-

InterPro domains:
  IPR011674 Domain of unknown function DUF1616 [PF07760] (1-86)

Sequence (93 aa):
TVEVLLTNQTFDTATNTSTVNAMERIGRFSLEISHNTTVEEPYSFSIERTDMNRLQFLLFNETVPSDAVWGEDRIAASYRDLHLWVRVRPPVR

pLDDT: mean 93.39, std 4.8, range [69.69, 97.88]

Foldseek 3Di:
DKWKKFFAKDADPVVRDIFTPDMDTQDDDDDDDDPPDDDDDDDDDDDPDQNTFKIKIFAADPDQDDPVQDTPSNNVNGPDIDMDGDGDDPDDD

Radius of gyration: 14.59 Å; chains: 1; bounding box: 32×40×34 Å